Protein AF-A0A377V8Y2-F1 (afdb_monomer)

Organism: Klebsiella pneumoniae (NCBI:txid573)

Mean predicted aligned error: 4.65 Å

Nearest PDB structures (foldseek):
  4hu3-assembly1_A  TM=4.803E-01  e=7.777E+00  Escherichia coli K-12

pLDDT: mean 91.84, std 5.41, range [58.75, 96.44]

InterPro domains:
  IPR002932 Glutamate synthase domain [PF01645] (2-71)
  IPR013785 Aldolase-type TIM barrel [G3DSA:3.20.20.70] (2-71)
  IPR051394 Glutamate Synthase [PTHR43100] (2-71)

Foldseek 3Di:
DVVCVVCVVVVNLVVDAAEDEDPPDDVVSVVVVVVVNHDHYDYDPVVLVVLPQPPPPCLVVLPGVSNSRHDD

Solvent-accessible surface area (backbone atoms only — not comparable to full-atom values): 4555 Å² total; per-residue (Å²): 103,67,68,54,53,54,26,52,77,68,71,43,50,92,80,53,85,41,70,45,63,75,89,62,82,49,73,66,49,53,53,53,43,38,76,62,58,37,75,41,79,49,74,62,66,61,56,44,39,76,75,53,49,81,81,81,81,46,52,91,70,50,65,34,95,70,52,80,44,42,82,129

Structure (mmCIF, N/CA/C/O backbone):
data_AF-A0A377V8Y2-F1
#
_entry.id   AF-A0A377V8Y2-F1
#
loop_
_atom_site.group_PDB
_atom_site.id
_atom_site.type_symbol
_atom_site.label_atom_id
_atom_site.label_alt_id
_atom_site.label_comp_id
_atom_site.label_asym_id
_atom_site.label_entity_id
_atom_site.label_seq_id
_atom_site.pdbx_PDB_ins_code
_atom_site.Cartn_x
_atom_site.Cartn_y
_atom_site.Cartn_z
_atom_site.occupancy
_atom_site.B_iso_or_equiv
_atom_site.auth_seq_id
_atom_site.auth_comp_id
_atom_site.auth_asym_id
_atom_site.auth_atom_id
_atom_site.pdbx_PDB_model_num
ATOM 1 N N . MET A 1 1 ? 0.609 0.746 15.499 1.00 58.75 1 MET A N 1
ATOM 2 C CA . MET A 1 1 ? -0.312 0.525 16.637 1.00 58.75 1 MET A CA 1
ATOM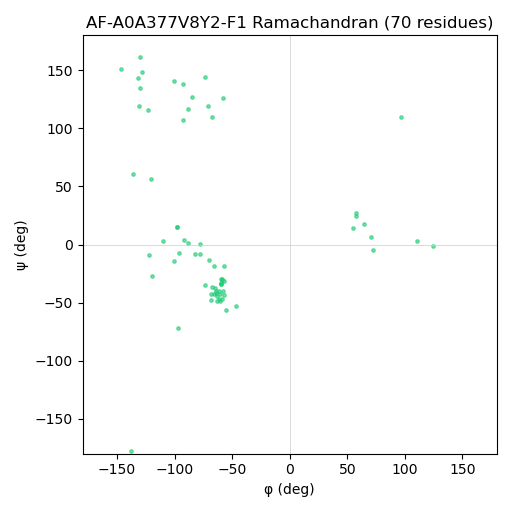 3 C C . MET A 1 1 ? -0.539 1.797 17.449 1.00 58.75 1 MET A C 1
ATOM 5 O O . MET A 1 1 ? -1.662 1.989 17.890 1.00 58.75 1 MET A O 1
ATOM 9 N N . GLU A 1 2 ? 0.436 2.708 17.517 1.00 84.00 2 GLU A N 1
ATOM 10 C CA . GLU A 1 2 ? 0.292 4.053 18.110 1.00 84.00 2 GLU A CA 1
ATOM 11 C C . GLU A 1 2 ? -0.974 4.809 17.670 1.00 84.00 2 GLU A C 1
ATOM 13 O O . GLU A 1 2 ? -1.771 5.220 18.504 1.00 84.00 2 GLU A O 1
ATOM 18 N N . THR A 1 3 ? -1.221 4.947 16.361 1.00 84.56 3 THR A N 1
ATOM 19 C CA . THR A 1 3 ? -2.357 5.744 15.859 1.00 84.56 3 THR A CA 1
ATOM 20 C C . THR A 1 3 ? -3.711 5.171 16.276 1.00 84.56 3 THR A C 1
ATOM 22 O O . THR A 1 3 ? -4.592 5.916 16.694 1.00 84.56 3 THR A O 1
ATOM 25 N N . GLN A 1 4 ? -3.875 3.845 16.211 1.00 84.44 4 GLN A N 1
ATOM 26 C CA . GLN A 1 4 ? -5.098 3.165 16.647 1.00 84.44 4 GLN A CA 1
ATOM 27 C C . GLN A 1 4 ? -5.358 3.424 18.136 1.00 84.44 4 GLN A C 1
ATOM 29 O O . GLN A 1 4 ? -6.463 3.811 18.511 1.00 84.44 4 GLN A O 1
ATOM 34 N N . GLN A 1 5 ? -4.337 3.245 18.978 1.00 86.69 5 GLN A N 1
ATOM 35 C CA . GLN A 1 5 ? -4.449 3.458 20.421 1.00 86.69 5 GLN A CA 1
ATOM 36 C C . GLN A 1 5 ? -4.711 4.931 20.761 1.00 86.69 5 GLN A C 1
ATOM 38 O O . GLN A 1 5 ? -5.605 5.217 21.555 1.00 86.69 5 GLN A O 1
ATOM 43 N N . ALA A 1 6 ? -4.025 5.866 20.099 1.00 90.38 6 ALA A N 1
ATOM 44 C CA . ALA A 1 6 ? -4.245 7.299 20.271 1.00 90.38 6 ALA A CA 1
ATOM 45 C C . ALA A 1 6 ? -5.680 7.713 19.899 1.00 90.38 6 ALA A C 1
ATOM 47 O O . ALA A 1 6 ? -6.314 8.472 20.632 1.00 90.38 6 ALA A O 1
ATOM 48 N N . LEU A 1 7 ? -6.234 7.189 18.801 1.00 89.56 7 LEU A N 1
ATOM 49 C CA . LEU A 1 7 ? -7.611 7.482 18.39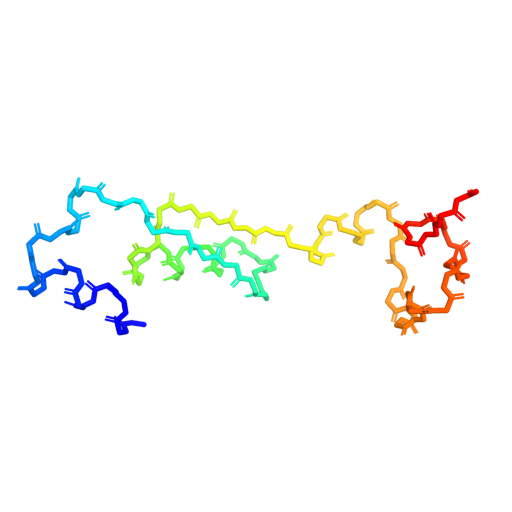0 1.00 89.56 7 LEU A CA 1
ATOM 50 C C . LEU A 1 7 ? -8.653 6.914 19.358 1.00 89.56 7 LEU A C 1
ATOM 52 O O . LEU A 1 7 ? -9.683 7.551 19.580 1.00 89.56 7 LEU A O 1
ATOM 56 N N . VAL A 1 8 ? -8.404 5.733 19.928 1.00 90.25 8 VAL A N 1
ATOM 57 C CA . VAL A 1 8 ? -9.282 5.138 20.946 1.00 90.25 8 VAL A CA 1
ATOM 58 C C . VAL A 1 8 ? -9.232 5.953 22.238 1.00 90.25 8 VAL A C 1
ATOM 60 O O . VAL A 1 8 ? -10.286 6.325 22.746 1.00 90.25 8 VAL A O 1
ATOM 63 N N . ALA A 1 9 ? -8.035 6.305 22.720 1.00 92.19 9 ALA A N 1
ATOM 64 C CA . ALA A 1 9 ? -7.854 7.098 23.938 1.00 92.19 9 ALA A CA 1
ATOM 65 C C . ALA A 1 9 ? -8.518 8.484 23.856 1.00 92.19 9 ALA A C 1
ATOM 67 O O . ALA A 1 9 ? -9.037 8.980 24.850 1.00 92.19 9 ALA A O 1
ATOM 68 N N . ASN A 1 10 ? -8.556 9.083 22.662 1.00 91.12 10 ASN A N 1
ATOM 69 C CA . ASN A 1 10 ? -9.199 10.379 22.427 1.00 91.12 10 ASN A CA 1
ATOM 70 C C . ASN A 1 10 ? -10.677 10.272 22.001 1.00 91.12 10 ASN A C 1
ATOM 72 O O . ASN A 1 10 ? -11.294 11.279 21.661 1.00 91.12 10 ASN A O 1
ATOM 76 N N . GLY A 1 11 ? -11.258 9.066 21.959 1.00 88.94 11 GLY A N 1
ATOM 77 C CA . GLY A 1 11 ? -12.648 8.862 21.535 1.00 88.94 11 GLY A CA 1
ATOM 78 C C . GLY A 1 11 ? -12.922 9.217 20.065 1.00 88.94 11 GLY A C 1
ATOM 79 O O . GLY A 1 11 ? -14.074 9.397 19.680 1.00 88.94 11 GLY A O 1
ATOM 80 N N . LEU A 1 12 ? -11.889 9.314 19.222 1.00 91.56 12 LEU A N 1
ATOM 81 C CA . LEU A 1 12 ? -11.987 9.713 17.811 1.00 91.56 12 LEU A CA 1
ATOM 82 C C . LEU A 1 12 ? -12.060 8.528 16.844 1.00 91.56 12 LEU A C 1
ATOM 84 O O . LEU A 1 12 ? -12.305 8.721 15.654 1.00 91.56 12 LEU A O 1
ATOM 88 N N . ARG A 1 13 ? -11.879 7.293 17.327 1.00 90.19 13 ARG A N 1
ATOM 89 C CA . ARG A 1 13 ? -11.758 6.110 16.459 1.00 90.19 13 ARG A CA 1
ATOM 90 C C . ARG A 1 13 ? -12.967 5.857 15.553 1.00 90.19 13 ARG A C 1
ATOM 92 O O . ARG A 1 13 ? -12.795 5.331 14.461 1.00 90.19 13 ARG A O 1
ATOM 99 N N . HIS A 1 14 ? -14.166 6.241 15.978 1.00 88.31 14 HIS A N 1
ATOM 100 C CA . HIS A 1 14 ? -15.391 6.087 15.188 1.00 88.31 14 HIS A CA 1
ATOM 101 C C . HIS A 1 14 ? -15.599 7.206 14.152 1.00 88.31 14 HIS A C 1
ATOM 103 O O . HIS A 1 14 ? -16.523 7.128 13.348 1.00 88.31 14 HIS A O 1
ATOM 109 N N . LYS A 1 15 ? -14.774 8.261 14.177 1.00 90.50 15 LYS A N 1
ATOM 110 C CA . LYS A 1 15 ? -14.902 9.434 13.296 1.00 90.50 15 LYS A CA 1
ATOM 111 C C . LYS A 1 15 ? -13.933 9.418 12.117 1.00 90.50 15 LYS A C 1
ATOM 113 O O . LYS A 1 15 ? -14.097 10.209 11.195 1.00 90.50 15 LYS A O 1
ATOM 118 N N . ILE A 1 16 ? -12.913 8.562 12.156 1.00 89.19 16 ILE A N 1
ATOM 119 C CA . ILE A 1 16 ? -11.804 8.570 11.199 1.00 89.19 16 ILE A CA 1
ATOM 120 C C . ILE A 1 16 ? -11.602 7.157 10.666 1.00 89.19 16 ILE A C 1
ATOM 122 O O . ILE A 1 16 ? -11.562 6.210 11.448 1.00 89.19 16 ILE A O 1
ATOM 126 N N . ARG A 1 17 ? -11.439 7.035 9.342 1.00 90.38 17 ARG A N 1
ATOM 127 C CA . ARG A 1 17 ? -11.003 5.785 8.713 1.00 90.38 17 ARG A CA 1
ATOM 128 C C . ARG A 1 17 ? -9.487 5.694 8.736 1.00 90.38 17 ARG A C 1
ATOM 130 O O . ARG A 1 17 ? -8.815 6.603 8.250 1.00 90.38 17 ARG A O 1
ATOM 137 N N . LEU A 1 18 ? -8.951 4.592 9.246 1.00 92.12 18 LEU A N 1
ATOM 138 C CA . LEU A 1 18 ? -7.510 4.353 9.236 1.00 92.12 18 LEU A CA 1
ATOM 139 C C . LEU A 1 18 ? -7.098 3.645 7.937 1.00 92.12 18 LEU A C 1
ATOM 141 O O . LEU A 1 18 ? -7.510 2.512 7.688 1.00 92.12 18 LEU A O 1
ATOM 145 N N . GLN A 1 19 ? -6.280 4.297 7.111 1.00 94.25 19 GLN A N 1
ATOM 146 C CA . GLN A 1 19 ? -5.657 3.679 5.938 1.00 94.25 19 GLN A CA 1
ATOM 147 C C . GLN A 1 19 ? -4.211 3.299 6.248 1.00 94.25 19 GLN A C 1
ATOM 149 O O . GLN A 1 19 ? -3.501 4.050 6.915 1.00 94.25 19 GLN A O 1
ATOM 154 N N . VAL A 1 20 ? -3.777 2.145 5.745 1.00 94.19 20 VAL A N 1
ATOM 155 C CA . VAL A 1 20 ? -2.374 1.722 5.802 1.00 94.19 20 VAL A CA 1
ATOM 156 C C . VAL A 1 20 ? -1.881 1.311 4.423 1.00 94.19 20 VAL A C 1
ATOM 158 O O . VAL A 1 20 ? -2.637 0.774 3.616 1.00 94.19 20 VAL A O 1
ATOM 161 N N . ASP A 1 21 ? -0.602 1.535 4.167 1.00 94.12 21 ASP A N 1
ATOM 162 C CA . ASP A 1 21 ? 0.106 1.060 2.984 1.00 94.12 21 ASP A CA 1
ATOM 163 C C . ASP A 1 21 ? 1.499 0.542 3.382 1.00 94.12 21 ASP A C 1
ATOM 165 O O . ASP A 1 21 ? 1.845 0.490 4.564 1.00 94.12 21 ASP A O 1
ATOM 169 N N . GLY A 1 22 ? 2.282 0.123 2.387 1.00 89.94 22 GLY A N 1
ATOM 170 C CA . GLY A 1 22 ? 3.680 -0.251 2.582 1.00 89.94 22 GLY A CA 1
ATOM 171 C C . GLY A 1 22 ? 3.873 -1.756 2.744 1.00 89.94 22 GLY A C 1
ATOM 172 O O . GLY A 1 22 ? 3.520 -2.364 3.747 1.00 89.94 22 GLY A O 1
ATOM 173 N N . GLY A 1 23 ? 4.472 -2.385 1.731 1.00 85.50 23 GLY A N 1
ATOM 174 C CA . GLY A 1 23 ? 4.878 -3.792 1.808 1.00 85.50 23 GLY A CA 1
ATOM 175 C C . GLY A 1 23 ? 3.743 -4.825 1.802 1.00 85.50 23 GLY A C 1
ATOM 176 O O . GLY A 1 23 ? 4.043 -6.009 1.932 1.00 85.50 23 GLY A O 1
ATOM 177 N N . LEU A 1 24 ? 2.485 -4.419 1.598 1.00 93.31 24 LEU A N 1
ATOM 178 C CA . LEU A 1 24 ? 1.343 -5.326 1.440 1.00 93.31 24 LEU A CA 1
ATOM 179 C C . LEU A 1 24 ? 1.470 -6.114 0.127 1.00 93.31 24 LEU A C 1
ATOM 181 O O . LEU A 1 24 ? 1.360 -5.539 -0.958 1.00 93.31 24 LEU A O 1
ATOM 185 N N . LYS A 1 25 ? 1.731 -7.423 0.216 1.00 91.31 25 LYS A N 1
ATOM 186 C CA . LYS A 1 25 ? 1.951 -8.296 -0.955 1.00 91.31 25 LYS A CA 1
ATOM 187 C C . LYS A 1 25 ? 0.935 -9.424 -1.049 1.00 91.31 25 LYS A C 1
ATOM 189 O O . LYS A 1 25 ? 0.683 -9.927 -2.139 1.00 91.31 25 LYS A O 1
ATOM 194 N N . THR A 1 26 ? 0.383 -9.841 0.084 1.00 93.19 26 THR A N 1
ATOM 195 C CA . THR A 1 26 ? -0.493 -11.007 0.192 1.00 93.19 26 THR A CA 1
ATOM 196 C C . THR A 1 26 ? -1.775 -10.669 0.945 1.00 93.19 26 THR A C 1
ATOM 198 O O . THR A 1 26 ? -1.831 -9.705 1.709 1.00 93.19 26 THR A O 1
ATOM 201 N N . GLY A 1 27 ? -2.805 -11.506 0.788 1.00 93.69 27 GLY A N 1
ATOM 202 C CA . GLY A 1 27 ? -4.036 -11.379 1.575 1.00 93.69 27 GLY A CA 1
ATOM 203 C C . GLY A 1 27 ? -3.797 -11.489 3.086 1.00 93.69 27 GLY A C 1
ATOM 204 O O . GLY A 1 27 ? -4.480 -10.835 3.867 1.00 93.69 27 GLY A O 1
ATOM 205 N N . LEU A 1 28 ? -2.778 -12.245 3.508 1.00 96.06 28 LEU A N 1
ATOM 206 C CA . LEU A 1 28 ? -2.405 -12.349 4.918 1.00 96.06 28 LEU A CA 1
ATOM 207 C C . LEU A 1 28 ? -1.914 -11.010 5.484 1.00 96.06 28 LEU A C 1
ATOM 209 O O . LEU A 1 28 ? -2.229 -10.686 6.627 1.00 96.06 28 LEU A O 1
ATOM 213 N N . ASP A 1 29 ? -1.177 -10.226 4.696 1.00 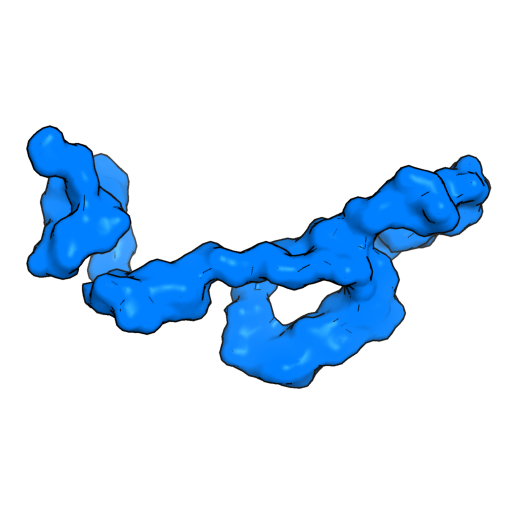95.12 29 ASP A N 1
ATOM 214 C CA . ASP A 1 29 ? -0.711 -8.901 5.118 1.00 95.12 29 ASP A CA 1
ATOM 215 C C . ASP A 1 29 ? -1.897 -7.956 5.342 1.00 95.12 29 ASP A C 1
ATOM 217 O O . ASP A 1 29 ? -1.934 -7.228 6.333 1.00 95.12 29 ASP A O 1
ATOM 221 N N . ILE A 1 30 ? -2.908 -8.039 4.470 1.00 94.81 30 ILE A N 1
ATOM 222 C CA . ILE A 1 30 ? -4.157 -7.276 4.584 1.00 94.81 30 ILE A CA 1
ATOM 223 C C . ILE A 1 30 ? -4.910 -7.673 5.858 1.00 94.81 30 ILE A C 1
ATOM 225 O O . ILE A 1 30 ? -5.296 -6.804 6.636 1.00 94.81 30 ILE A O 1
ATOM 229 N N . ILE A 1 31 ? -5.084 -8.974 6.113 1.00 96.44 31 ILE A N 1
ATOM 230 C CA . ILE A 1 31 ? -5.798 -9.451 7.308 1.00 96.44 31 ILE A CA 1
ATOM 231 C C . ILE A 1 31 ? -5.067 -9.029 8.584 1.00 96.44 31 ILE A C 1
ATOM 233 O O . ILE A 1 31 ? -5.698 -8.535 9.518 1.00 96.44 31 ILE A O 1
ATOM 237 N N . LYS A 1 32 ? -3.737 -9.164 8.628 1.00 95.44 32 LYS A N 1
ATOM 238 C CA . LYS A 1 32 ? -2.939 -8.695 9.767 1.00 95.44 32 LYS A CA 1
ATOM 239 C C . LYS A 1 32 ? -3.129 -7.196 9.990 1.00 95.44 32 LYS A C 1
ATOM 241 O O . LYS A 1 32 ? -3.387 -6.781 11.113 1.00 95.44 32 LYS A O 1
ATOM 246 N N . ALA A 1 33 ? -3.056 -6.391 8.935 1.00 94.19 33 ALA A N 1
ATOM 247 C CA . ALA A 1 33 ? -3.285 -4.955 9.020 1.00 94.19 33 ALA A CA 1
ATOM 248 C C . ALA A 1 33 ? -4.704 -4.601 9.510 1.00 94.19 33 ALA A C 1
ATOM 250 O O . ALA A 1 33 ? -4.855 -3.703 10.339 1.00 94.19 33 ALA A O 1
ATOM 251 N N . ALA A 1 34 ? -5.727 -5.334 9.061 1.00 94.56 34 ALA A N 1
ATOM 252 C CA . ALA A 1 34 ? -7.107 -5.157 9.510 1.00 94.56 34 ALA A CA 1
ATOM 253 C C . ALA A 1 34 ? -7.255 -5.417 11.018 1.00 94.56 34 ALA A C 1
ATOM 255 O O . ALA A 1 34 ? -7.818 -4.595 11.739 1.00 94.56 34 ALA A O 1
ATOM 256 N N . ILE A 1 35 ? -6.678 -6.518 11.515 1.00 94.56 35 ILE A N 1
ATOM 257 C CA . ILE A 1 35 ? -6.667 -6.862 12.949 1.00 94.56 35 ILE A CA 1
ATOM 258 C C . ILE A 1 35 ? -5.976 -5.766 13.773 1.00 94.56 35 ILE A C 1
ATOM 260 O O . ILE A 1 35 ? -6.385 -5.472 14.893 1.00 94.56 35 ILE A O 1
ATOM 264 N N . LEU A 1 36 ? -4.959 -5.117 13.205 1.00 93.31 36 LEU A N 1
ATOM 265 C CA . LEU A 1 36 ? -4.238 -4.011 13.838 1.00 93.31 36 LEU A CA 1
ATOM 266 C C . LEU A 1 36 ? -4.982 -2.662 13.787 1.00 93.31 36 LEU A C 1
ATOM 268 O O . LEU A 1 36 ? -4.474 -1.672 14.318 1.00 93.31 36 LEU A O 1
ATOM 272 N N . GLY A 1 37 ? -6.178 -2.618 13.193 1.00 91.25 37 GLY A N 1
ATOM 273 C CA . GLY A 1 37 ? -7.080 -1.467 13.217 1.00 91.25 37 GLY A CA 1
ATOM 274 C C . GLY A 1 37 ? -7.256 -0.741 11.884 1.00 91.25 37 GLY A C 1
ATOM 275 O O . GLY A 1 37 ? -7.958 0.272 11.864 1.00 91.25 37 GLY A O 1
ATOM 276 N N . ALA A 1 38 ? -6.651 -1.225 10.794 1.00 94.62 38 ALA A N 1
ATOM 277 C CA . ALA A 1 38 ? -6.815 -0.637 9.465 1.00 94.62 38 ALA A CA 1
ATOM 278 C C . ALA A 1 38 ? -8.189 -0.946 8.846 1.00 94.62 38 ALA A C 1
ATOM 280 O O . ALA A 1 38 ? -8.722 -2.045 8.973 1.00 94.62 38 ALA A O 1
ATOM 281 N N . GLU A 1 39 ? -8.732 0.024 8.116 1.00 93.62 39 GLU A N 1
ATOM 282 C CA . GLU A 1 39 ? -10.034 -0.042 7.434 1.00 93.62 39 GLU A CA 1
ATOM 283 C C . GLU A 1 39 ? -9.924 0.195 5.924 1.00 93.62 39 GLU A C 1
ATOM 285 O O . GLU A 1 39 ? -10.906 0.050 5.195 1.00 93.62 39 GLU A O 1
ATOM 290 N N . SER A 1 40 ? -8.744 0.599 5.456 1.00 94.19 40 SER A N 1
ATOM 291 C CA . SER A 1 40 ? -8.411 0.772 4.047 1.00 94.19 40 SER A CA 1
ATOM 292 C C . SER A 1 40 ? -6.944 0.419 3.809 1.00 94.19 40 SER A C 1
ATOM 294 O O . SER A 1 40 ? -6.106 0.580 4.700 1.00 94.19 40 SER A O 1
ATOM 296 N N . PHE A 1 41 ? -6.639 -0.049 2.600 1.00 95.94 41 PHE A N 1
ATOM 297 C CA . PHE A 1 41 ? -5.336 -0.601 2.238 1.00 95.94 41 PHE A CA 1
ATOM 298 C C . PHE A 1 41 ? -4.842 0.040 0.941 1.00 95.94 41 PHE A C 1
ATOM 300 O O . PHE A 1 41 ? 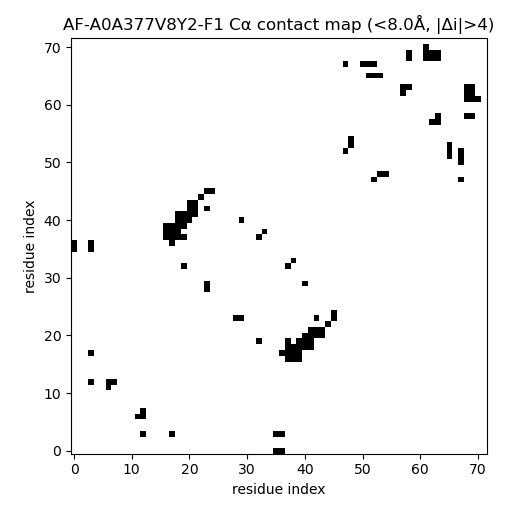-5.500 -0.056 -0.095 1.00 95.94 41 PHE A O 1
ATOM 307 N N . GLY A 1 42 ? -3.700 0.717 1.007 1.00 94.75 42 GLY A N 1
ATOM 308 C CA . GLY A 1 42 ? -3.023 1.308 -0.141 1.00 94.75 42 GLY A CA 1
ATOM 309 C C . GLY A 1 42 ? -1.985 0.356 -0.731 1.00 94.75 42 GLY A C 1
ATOM 310 O O . GLY A 1 42 ? -1.214 -0.276 -0.007 1.00 94.75 42 GLY A O 1
ATOM 311 N N . PHE A 1 43 ? -1.933 0.277 -2.061 1.00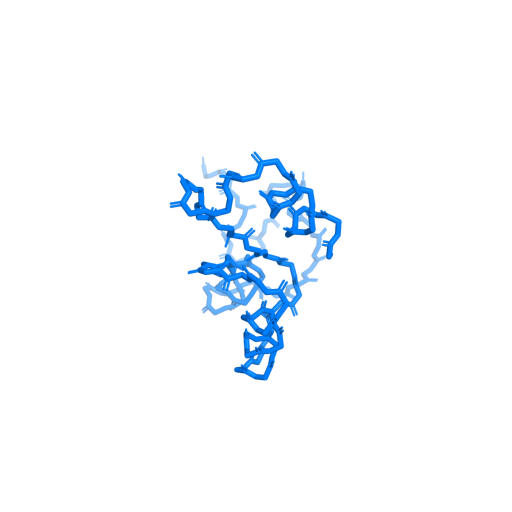 94.50 43 PHE A N 1
ATOM 312 C CA . PHE A 1 43 ? -0.973 -0.554 -2.786 1.00 94.50 43 PHE A CA 1
ATOM 313 C C . PHE A 1 43 ? -0.154 0.304 -3.748 1.00 94.50 43 PHE A C 1
ATOM 315 O O . PHE A 1 43 ? -0.689 0.850 -4.706 1.00 94.50 43 PHE A O 1
ATOM 322 N N . GLY A 1 44 ? 1.155 0.393 -3.511 1.00 92.25 44 GLY A N 1
ATOM 323 C CA . GLY A 1 44 ? 2.086 1.077 -4.413 1.00 92.25 44 GLY A CA 1
ATOM 324 C C . GLY A 1 44 ? 2.778 0.098 -5.357 1.00 92.25 44 GLY A C 1
ATOM 325 O O . GLY A 1 44 ? 2.503 0.037 -6.554 1.00 92.25 44 GLY A O 1
ATOM 326 N N . THR A 1 45 ? 3.691 -0.708 -4.814 1.00 91.75 45 THR A N 1
ATOM 327 C CA . THR A 1 45 ? 4.619 -1.473 -5.654 1.00 91.75 45 THR A CA 1
ATOM 328 C C . THR A 1 45 ? 3.990 -2.652 -6.385 1.00 91.75 45 THR A C 1
ATOM 330 O O . THR A 1 45 ? 4.367 -2.912 -7.523 1.00 91.75 45 THR A O 1
ATOM 333 N N . GLY A 1 46 ? 3.021 -3.340 -5.774 1.00 92.25 46 GLY A N 1
ATOM 334 C CA . GLY A 1 46 ? 2.305 -4.445 -6.425 1.00 92.25 46 GLY A CA 1
ATOM 335 C C . GLY A 1 46 ? 1.664 -4.019 -7.755 1.00 92.25 46 GLY A C 1
ATOM 336 O O . GLY A 1 46 ? 2.022 -4.575 -8.794 1.00 92.25 46 GLY A O 1
ATOM 337 N N . PRO A 1 47 ? 0.799 -2.987 -7.759 1.00 92.62 47 PRO A N 1
ATOM 338 C CA . PRO A 1 47 ? 0.222 -2.437 -8.984 1.00 92.62 47 PRO A CA 1
ATOM 339 C C . PRO A 1 47 ? 1.263 -1.954 -9.997 1.00 92.62 47 PRO A C 1
ATOM 341 O O . PRO A 1 47 ? 1.148 -2.278 -11.174 1.00 92.62 47 PRO A O 1
ATOM 344 N N . MET A 1 48 ? 2.320 -1.251 -9.566 1.00 93.88 48 MET A N 1
ATOM 345 C CA . MET A 1 48 ? 3.380 -0.810 -10.488 1.00 93.88 48 MET A CA 1
ATOM 346 C C . MET A 1 48 ? 4.039 -1.980 -11.227 1.00 93.88 48 MET A C 1
ATOM 348 O O . MET A 1 48 ? 4.338 -1.870 -12.414 1.00 93.88 48 MET A O 1
ATOM 352 N N . VAL A 1 49 ? 4.270 -3.104 -10.544 1.00 93.69 49 VAL A N 1
ATOM 353 C CA . VAL A 1 49 ? 4.832 -4.319 -11.157 1.00 93.69 49 VAL A CA 1
ATOM 354 C C . VAL A 1 49 ? 3.840 -4.954 -12.125 1.00 93.69 49 VAL A C 1
ATOM 356 O O . VAL A 1 49 ? 4.242 -5.329 -13.223 1.00 93.69 49 VAL A O 1
ATOM 359 N N . ALA A 1 50 ? 2.557 -5.021 -11.760 1.00 93.31 50 ALA A N 1
ATOM 360 C CA . ALA A 1 50 ? 1.504 -5.518 -12.647 1.00 93.31 50 ALA A CA 1
ATOM 361 C C . ALA A 1 50 ? 1.389 -4.687 -13.939 1.00 93.31 50 ALA A C 1
ATOM 363 O O . ALA A 1 50 ? 1.148 -5.242 -15.006 1.00 93.31 50 ALA A O 1
ATOM 364 N N . LEU A 1 51 ? 1.635 -3.376 -13.853 1.00 94.25 51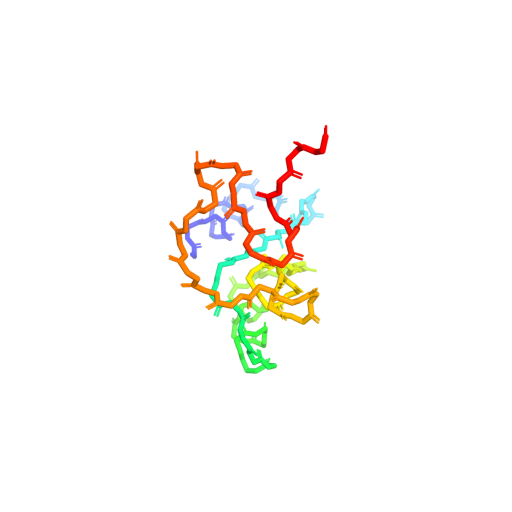 LEU A N 1
ATOM 365 C CA . LEU A 1 51 ? 1.676 -2.458 -14.995 1.00 94.25 51 LEU A CA 1
ATOM 366 C C . LEU A 1 51 ? 2.983 -2.529 -15.808 1.00 94.25 51 LEU A C 1
ATOM 368 O O . LEU A 1 51 ? 3.062 -1.926 -16.873 1.00 94.25 51 LEU A O 1
ATOM 372 N N . GLY A 1 52 ? 4.003 -3.256 -15.339 1.00 94.81 52 GLY A N 1
ATOM 373 C CA . GLY A 1 52 ? 5.236 -3.507 -16.093 1.00 94.81 52 GLY A CA 1
ATOM 374 C C . GLY A 1 52 ? 6.539 -3.109 -15.402 1.00 94.81 52 GLY A C 1
ATOM 375 O O . GLY A 1 52 ? 7.608 -3.371 -15.953 1.00 94.81 52 GLY A O 1
ATOM 376 N N . CYS A 1 53 ? 6.507 -2.536 -14.194 1.00 96.12 53 CYS A N 1
ATOM 377 C CA . CYS A 1 53 ? 7.726 -2.168 -13.471 1.00 96.12 53 CYS A CA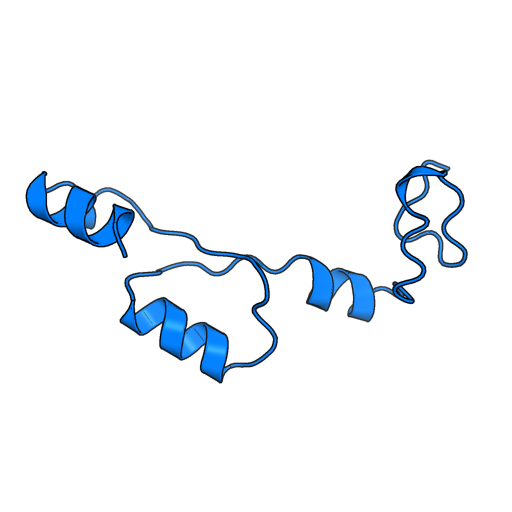 1
ATOM 378 C C . CYS A 1 53 ? 8.634 -3.390 -13.239 1.00 96.12 53 CYS A C 1
ATOM 380 O O . CYS A 1 53 ? 8.233 -4.389 -12.642 1.00 96.12 53 CYS A O 1
ATOM 382 N N . LYS A 1 54 ? 9.900 -3.283 -13.665 1.00 95.50 54 LYS A N 1
ATOM 383 C CA . LYS A 1 54 ? 10.929 -4.333 -13.536 1.00 95.50 54 LYS A CA 1
ATOM 384 C C . LYS A 1 54 ? 11.862 -4.157 -12.332 1.00 95.50 54 LYS A C 1
ATOM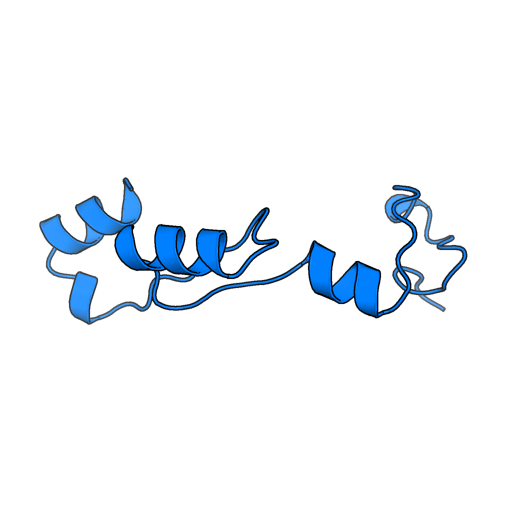 386 O O . LYS A 1 54 ? 12.920 -4.771 -12.291 1.00 95.50 54 LYS A O 1
ATOM 391 N N . TYR A 1 55 ? 11.514 -3.305 -11.364 1.00 94.06 55 TYR A N 1
ATOM 392 C CA . TYR A 1 55 ? 12.329 -3.059 -10.160 1.00 94.06 55 TYR A CA 1
ATOM 393 C C . TYR A 1 55 ? 13.772 -2.571 -10.413 1.00 94.06 55 TYR A C 1
ATOM 395 O O . TYR A 1 55 ? 14.640 -2.717 -9.556 1.00 94.06 55 TYR A O 1
ATOM 403 N N . LEU A 1 56 ? 14.027 -1.898 -11.538 1.00 95.25 56 LEU A N 1
ATOM 404 C CA . LEU A 1 56 ? 15.359 -1.372 -11.877 1.00 95.25 56 LEU A CA 1
ATOM 405 C C . LEU A 1 56 ? 15.843 -0.258 -10.929 1.00 95.25 56 LEU A C 1
ATOM 407 O O . LEU A 1 56 ? 17.028 0.042 -10.883 1.00 95.25 56 LEU A O 1
ATOM 411 N N . ARG A 1 57 ?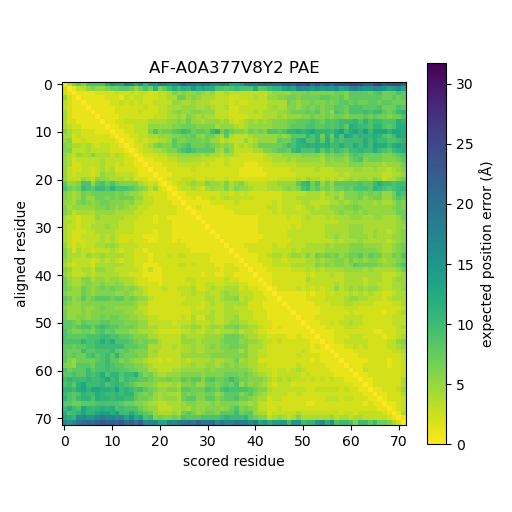 14.923 0.368 -10.181 1.00 94.88 57 ARG A N 1
ATOM 412 C CA . ARG A 1 57 ? 15.172 1.494 -9.255 1.00 94.88 57 ARG A CA 1
ATOM 413 C C . ARG A 1 57 ? 15.816 2.737 -9.886 1.00 94.88 57 ARG A C 1
ATOM 415 O O . ARG A 1 57 ? 16.385 3.568 -9.187 1.00 94.88 57 ARG A O 1
ATOM 422 N N . ILE A 1 58 ? 15.640 2.911 -11.191 1.00 95.31 58 ILE A N 1
ATOM 423 C CA . ILE A 1 58 ? 16.110 4.079 -11.951 1.00 95.31 58 ILE A CA 1
ATOM 424 C C . ILE A 1 58 ? 15.016 5.130 -12.184 1.00 95.31 58 ILE A C 1
ATOM 426 O O . ILE A 1 58 ? 15.168 5.999 -13.033 1.00 95.31 58 ILE A O 1
ATOM 430 N N . CYS A 1 59 ? 13.894 5.062 -11.458 1.00 95.56 59 CYS A N 1
ATOM 431 C CA . CYS A 1 59 ? 12.738 5.938 -11.692 1.00 95.56 59 CYS A CA 1
ATOM 432 C C . CYS A 1 59 ? 13.091 7.436 -11.600 1.00 95.56 59 CYS A C 1
ATOM 434 O O . CYS A 1 59 ? 12.519 8.243 -12.319 1.00 95.56 59 CYS A O 1
ATOM 436 N N . HIS A 1 60 ? 14.070 7.802 -10.764 1.00 95.19 60 HIS A N 1
ATOM 437 C CA . HIS A 1 60 ? 14.542 9.182 -10.602 1.00 95.19 60 HIS A CA 1
ATOM 438 C C . HIS A 1 60 ? 15.309 9.733 -11.821 1.00 95.19 60 HIS A C 1
ATOM 440 O O . HIS A 1 60 ? 15.522 10.936 -11.902 1.00 95.19 60 HIS A O 1
ATOM 446 N N . LEU A 1 61 ? 15.717 8.879 -12.768 1.00 96.00 61 LEU A N 1
ATOM 447 C CA . LEU A 1 61 ? 16.425 9.283 -13.989 1.00 96.00 61 LEU A CA 1
ATOM 448 C C . LEU A 1 61 ? 15.477 9.646 -15.143 1.00 96.00 61 LEU A C 1
ATOM 450 O O . LEU A 1 61 ? 15.947 9.910 -16.245 1.00 96.00 61 LEU A O 1
ATOM 454 N N . ASN A 1 62 ? 14.156 9.591 -14.933 1.00 92.62 62 ASN A N 1
ATOM 455 C CA . ASN A 1 62 ? 13.130 9.780 -15.969 1.00 92.62 62 ASN A CA 1
ATOM 456 C C . ASN A 1 62 ? 13.265 8.840 -17.190 1.00 92.62 62 ASN A C 1
ATOM 458 O O . ASN A 1 62 ? 12.629 9.058 -18.214 1.00 92.62 62 ASN A O 1
ATOM 462 N N . ASN A 1 63 ? 14.068 7.776 -17.096 1.00 92.56 63 ASN A N 1
ATOM 463 C CA . ASN A 1 63 ? 14.363 6.854 -18.196 1.00 92.56 63 ASN A CA 1
ATOM 464 C C . ASN A 1 63 ? 13.945 5.419 -17.841 1.00 92.56 63 ASN A C 1
ATOM 466 O O . ASN A 1 63 ? 14.750 4.487 -17.790 1.00 92.56 63 ASN A O 1
ATOM 470 N N . CYS A 1 64 ? 12.672 5.240 -17.491 1.00 93.38 64 CYS A N 1
ATOM 471 C CA . CYS A 1 64 ? 12.134 3.917 -17.206 1.00 93.38 64 CYS A CA 1
ATOM 472 C C . CYS A 1 64 ? 12.016 3.105 -18.505 1.00 93.38 64 CYS A C 1
ATOM 474 O O . CYS A 1 64 ? 11.210 3.447 -19.363 1.00 93.38 64 CYS A O 1
ATOM 476 N N . ALA A 1 65 ? 12.719 1.971 -18.604 1.00 91.88 65 ALA A N 1
ATOM 477 C CA . ALA A 1 65 ? 12.702 1.101 -19.792 1.00 91.88 65 ALA A CA 1
ATOM 478 C C . ALA A 1 65 ? 11.304 0.591 -20.208 1.00 91.88 65 ALA A C 1
ATOM 480 O O . ALA A 1 65 ? 11.118 0.137 -21.329 1.00 91.88 65 ALA A O 1
ATOM 481 N N . THR A 1 66 ? 10.329 0.639 -19.297 1.00 94.31 66 THR A N 1
ATOM 482 C CA . THR A 1 66 ? 8.938 0.210 -19.541 1.00 94.31 66 THR A CA 1
ATOM 483 C C . THR A 1 66 ? 7.950 1.376 -19.589 1.00 94.31 66 THR A C 1
ATOM 485 O O . THR A 1 66 ? 6.751 1.151 -19.676 1.00 94.31 66 THR A O 1
ATOM 488 N N . GLY A 1 67 ? 8.427 2.620 -19.475 1.00 93.50 67 GLY A N 1
ATOM 489 C CA . GLY A 1 67 ? 7.584 3.818 -19.481 1.00 93.50 67 GLY A CA 1
ATOM 490 C C . GLY A 1 67 ? 6.738 4.045 -18.219 1.00 93.50 67 GLY A C 1
ATOM 491 O O . GLY A 1 67 ? 6.129 5.097 -18.093 1.00 93.50 67 GLY A O 1
ATOM 492 N N . VAL A 1 68 ? 6.734 3.122 -17.246 1.00 94.81 68 VAL A N 1
ATOM 493 C CA . VAL A 1 68 ? 5.908 3.219 -16.019 1.00 94.81 68 VAL A CA 1
ATOM 494 C C . VAL A 1 68 ? 6.200 4.476 -15.187 1.00 94.81 68 VAL A C 1
ATOM 496 O O . VAL A 1 68 ? 5.317 4.989 -14.509 1.00 94.81 68 VAL A O 1
ATOM 499 N N . ALA A 1 69 ? 7.439 4.968 -15.223 1.00 93.94 69 ALA A N 1
ATOM 500 C CA . ALA A 1 69 ? 7.871 6.164 -14.502 1.00 93.94 69 ALA A CA 1
ATOM 501 C C . ALA A 1 69 ? 8.739 7.057 -15.404 1.00 93.94 69 ALA A C 1
ATOM 503 O O . ALA A 1 69 ? 9.927 7.247 -15.141 1.00 93.94 69 ALA A O 1
ATOM 504 N N . THR A 1 70 ? 8.164 7.532 -16.511 1.00 94.19 70 THR A N 1
ATOM 505 C CA . THR A 1 70 ? 8.758 8.561 -17.378 1.00 94.19 70 THR A CA 1
ATOM 506 C C . THR A 1 70 ? 7.720 9.644 -17.679 1.00 94.19 70 THR A C 1
ATOM 508 O O . THR A 1 70 ? 6.532 9.349 -17.803 1.00 94.19 70 THR A O 1
ATOM 511 N N . GLN A 1 71 ? 8.158 10.895 -17.756 1.00 85.88 71 GLN A N 1
ATOM 512 C CA . GLN A 1 71 ? 7.390 12.013 -18.294 1.00 85.88 71 GLN A CA 1
ATOM 513 C C . GLN A 1 71 ? 7.756 12.101 -19.774 1.00 85.88 71 GLN A C 1
ATOM 515 O O . GLN A 1 71 ? 8.908 12.416 -20.084 1.00 85.88 71 GLN A O 1
ATOM 520 N N . GLY A 1 72 ? 6.820 11.697 -20.635 1.00 72.88 72 GLY A N 1
ATOM 521 C CA . GLY A 1 72 ? 6.985 11.733 -22.090 1.00 72.88 72 GLY A CA 1
ATOM 522 C C . GLY A 1 72 ? 7.122 13.140 -22.650 1.00 72.88 72 GLY A C 1
ATOM 523 O O . GLY A 1 72 ? 6.752 14.104 -21.941 1.00 72.88 72 GLY A O 1
#

Sequence (72 aa):
METQQALVANGLRHKIRLQVDGGLKTGLDIIKAAILGAESFGFGTGPMVALGCKYLRICHLNNCATGVATQG

Secondary structure (DSSP, 8-state):
-HHHHHHHHTT-TTTSPPEE-SS--SHHHHHHHHHTT-SEE--SHHHHHHTT------GGGT--TTSTT---

Radius of gyration: 16.83 Å; Cα contacts (8 Å, |Δi|>4): 64; chains: 1; bounding box: 32×24×46 Å